Protein AF-A0A5B8MJL1-F1 (afdb_monomer_lite)

Secondary structure (DSSP, 8-state):
-EEESSPPPHHHHHHHHHT--S-SSS-TTTS-TTTT-HHHHHHHHHTT------------HHHHHHHHHHHHHTTGGG-SSSEEEES-PPP-TT-EEEEEEEETTEEEEEEEE--

Sequence (115 aa):
MKLSIFKPKRAQVDEVLAGADRGLNYDAKCGTKDLEDASRVKDLKSRGYRICSRKVQVGHGWDDYRKAKSKLKAWEHVKLGWTAVVPDAPPKRGSDFCICARVLGIWITNPLNTV

Structure (mmCIF, N/CA/C/O backbone):
data_AF-A0A5B8MJL1-F1
#
_entry.id   AF-A0A5B8MJL1-F1
#
loop_
_atom_site.group_PDB
_atom_site.id
_atom_site.type_symbol
_atom_site.label_atom_id
_atom_site.label_alt_id
_atom_site.label_comp_id
_atom_site.label_asym_id
_atom_site.label_entity_id
_atom_site.label_seq_id
_atom_site.pdbx_PDB_ins_code
_atom_site.Cartn_x
_atom_site.Cartn_y
_atom_site.Cartn_z
_atom_site.occupancy
_atom_site.B_iso_or_equiv
_atom_site.auth_seq_id
_atom_site.auth_comp_id
_atom_site.auth_asym_id
_atom_site.auth_atom_id
_atom_site.pdbx_PDB_model_num
ATOM 1 N N . MET A 1 1 ? -1.661 -2.708 16.222 1.00 68.56 1 MET A N 1
ATOM 2 C CA . MET A 1 1 ? -2.402 -3.779 15.514 1.00 68.56 1 MET A CA 1
ATOM 3 C C . MET A 1 1 ? -3.647 -4.117 16.323 1.00 68.56 1 MET A C 1
ATOM 5 O O . MET A 1 1 ? -3.508 -4.346 17.517 1.00 68.56 1 MET A O 1
ATOM 9 N N . LYS A 1 2 ? -4.841 -4.105 15.715 1.00 79.81 2 LYS A N 1
ATOM 10 C CA . LYS A 1 2 ? -6.127 -4.397 16.391 1.00 79.81 2 LYS A CA 1
ATOM 11 C C . LYS A 1 2 ? -6.796 -5.615 15.750 1.00 79.81 2 LYS A C 1
ATOM 13 O O . LYS A 1 2 ? -6.714 -5.771 14.529 1.00 79.81 2 LYS A O 1
ATOM 18 N N . LEU A 1 3 ? -7.422 -6.458 16.572 1.00 84.56 3 LEU A N 1
ATOM 19 C CA . LEU A 1 3 ? -8.134 -7.672 16.160 1.00 84.56 3 LEU A CA 1
ATOM 20 C C . LEU A 1 3 ? -9.652 -7.441 16.190 1.00 84.56 3 LEU A C 1
ATOM 22 O O . LEU A 1 3 ? -10.149 -6.726 17.058 1.00 84.56 3 LEU A O 1
ATOM 26 N N . SER A 1 4 ? -10.387 -8.038 15.253 1.00 84.44 4 SER A N 1
ATOM 27 C CA . SER A 1 4 ? -11.850 -7.953 15.173 1.00 84.44 4 SER A CA 1
ATOM 28 C C . SER A 1 4 ? -12.442 -9.210 14.538 1.00 84.44 4 SER A C 1
ATOM 30 O O . SER A 1 4 ? -11.853 -9.788 13.633 1.00 84.44 4 SER A O 1
ATOM 32 N N . ILE A 1 5 ? -13.634 -9.622 14.966 1.00 88.06 5 ILE A N 1
ATOM 33 C CA . ILE A 1 5 ? -14.373 -10.732 14.336 1.00 88.06 5 ILE A CA 1
ATOM 34 C C . ILE A 1 5 ? -15.010 -10.269 13.014 1.00 88.06 5 ILE A C 1
ATOM 36 O O . ILE A 1 5 ? -15.054 -11.006 12.032 1.00 88.06 5 ILE A O 1
ATOM 40 N N . PHE A 1 6 ? -15.451 -9.011 12.956 1.00 88.88 6 PHE A N 1
ATOM 41 C CA . PHE A 1 6 ? -16.052 -8.410 11.765 1.00 88.88 6 PHE A CA 1
ATOM 42 C C . PHE A 1 6 ? -15.048 -7.565 10.989 1.00 88.88 6 PHE A C 1
ATOM 44 O O . PHE A 1 6 ? -14.062 -7.077 11.550 1.00 88.88 6 PHE A O 1
ATOM 51 N N . LYS A 1 7 ? -15.333 -7.342 9.701 1.00 86.81 7 LYS A N 1
ATOM 52 C CA . LYS A 1 7 ? -14.532 -6.444 8.866 1.00 86.81 7 LYS A CA 1
ATOM 53 C C . LYS A 1 7 ? -14.472 -5.053 9.523 1.00 86.81 7 LYS A C 1
ATOM 55 O O . LYS A 1 7 ? -15.539 -4.494 9.792 1.00 86.81 7 LYS A O 1
ATOM 60 N N . PRO A 1 8 ? -13.271 -4.496 9.772 1.00 89.31 8 PRO A N 1
ATOM 61 C CA . PRO A 1 8 ? -13.129 -3.211 10.441 1.00 89.31 8 PRO A CA 1
ATOM 62 C C . PRO A 1 8 ? -13.860 -2.096 9.691 1.00 89.31 8 PRO A C 1
ATOM 64 O O . PRO A 1 8 ? -13.706 -1.937 8.477 1.00 89.31 8 PRO A O 1
ATOM 67 N N . LYS A 1 9 ? -14.666 -1.327 10.424 1.00 88.25 9 LYS A N 1
ATOM 68 C CA . LYS A 1 9 ? -15.338 -0.125 9.916 1.00 88.25 9 LYS A CA 1
ATOM 69 C C . LYS A 1 9 ? -14.390 1.073 9.959 1.00 88.25 9 LYS A C 1
ATOM 71 O O . LYS A 1 9 ? -13.419 1.076 10.713 1.00 88.25 9 LYS A O 1
ATOM 76 N N . ARG A 1 10 ? -14.726 2.129 9.210 1.00 87.25 10 ARG A N 1
ATOM 77 C CA . ARG A 1 10 ? -13.928 3.364 9.132 1.00 87.25 10 ARG A CA 1
ATOM 78 C C . ARG A 1 10 ? -13.573 3.934 10.510 1.00 87.25 10 ARG A C 1
ATOM 80 O O . ARG A 1 10 ? -12.397 4.105 10.785 1.00 87.25 10 ARG A O 1
ATOM 87 N N . ALA A 1 11 ? -14.552 4.081 11.402 1.00 87.62 11 ALA A N 1
ATOM 88 C CA . ALA A 1 11 ? -14.322 4.599 12.754 1.00 87.62 11 ALA A CA 1
ATOM 89 C C . ALA A 1 11 ? -13.320 3.762 13.579 1.00 87.62 11 ALA A C 1
ATOM 91 O O . ALA A 1 11 ? -12.495 4.315 14.296 1.00 87.62 11 ALA A O 1
ATOM 92 N N . GLN A 1 12 ? -13.350 2.429 13.448 1.00 87.12 12 GLN A N 1
ATOM 93 C CA . GLN A 1 12 ? -12.409 1.546 14.153 1.00 87.12 12 GLN A CA 1
ATOM 94 C C . GLN A 1 12 ? -10.990 1.674 13.594 1.00 87.12 12 GLN A C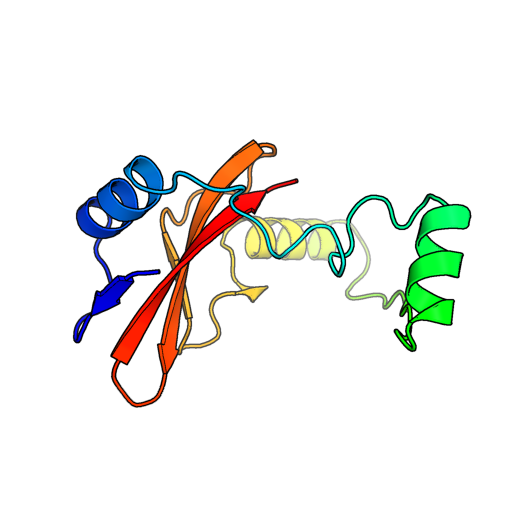 1
ATOM 96 O O . GLN A 1 12 ? -10.017 1.540 14.328 1.00 87.12 12 GLN A O 1
ATOM 101 N N . VAL A 1 13 ? -10.873 1.905 12.286 1.00 88.56 13 VAL A N 1
ATOM 102 C CA . VAL A 1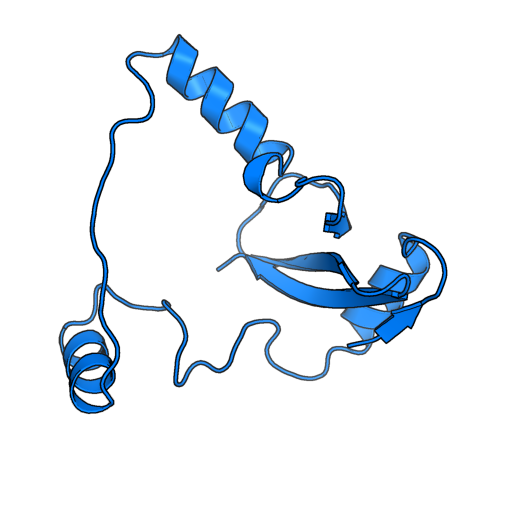 13 ? -9.591 2.177 11.636 1.00 88.56 13 VAL A CA 1
ATOM 103 C C . VAL A 1 13 ? -9.049 3.538 12.053 1.00 88.56 13 VAL A C 1
ATOM 105 O O . VAL A 1 13 ? -7.861 3.634 12.335 1.00 88.56 13 VAL A O 1
ATOM 108 N N . ASP A 1 14 ? -9.899 4.557 12.148 1.00 88.19 14 ASP A N 1
ATOM 109 C CA . ASP A 1 14 ? -9.489 5.905 12.553 1.00 88.19 14 ASP A CA 1
ATOM 110 C C . ASP A 1 14 ? -8.946 5.917 13.987 1.00 88.19 14 ASP A C 1
ATOM 112 O O . ASP A 1 14 ? -7.925 6.541 14.251 1.00 88.19 14 ASP A O 1
ATOM 116 N N . GLU A 1 15 ? -9.549 5.139 14.889 1.00 87.44 15 GLU A N 1
ATOM 117 C CA . GLU A 1 15 ? -9.031 4.911 16.244 1.00 87.44 15 GLU A CA 1
ATOM 118 C C . GLU A 1 15 ? -7.646 4.238 16.228 1.00 87.44 15 GLU A C 1
ATOM 120 O O . GLU A 1 15 ? -6.742 4.639 16.960 1.00 87.44 15 GLU A O 1
ATOM 125 N N . VAL A 1 16 ? -7.451 3.229 15.366 1.00 87.19 16 VAL A N 1
ATOM 126 C CA . VAL A 1 16 ? -6.155 2.543 15.217 1.00 87.19 16 VAL A CA 1
ATOM 127 C C . VAL A 1 16 ? -5.089 3.479 14.656 1.00 87.19 16 VAL A C 1
ATOM 129 O O . VAL A 1 16 ? -3.945 3.394 15.093 1.00 87.19 16 VAL A O 1
ATOM 132 N N . LEU A 1 17 ? -5.450 4.348 13.710 1.00 86.69 17 LEU A N 1
ATOM 133 C CA . LEU A 1 17 ? -4.550 5.349 13.140 1.00 86.69 17 LEU A CA 1
ATOM 134 C C . LEU A 1 17 ? -4.190 6.424 14.172 1.00 86.69 17 LEU A C 1
ATOM 136 O O . LEU A 1 17 ? -3.018 6.744 14.320 1.00 86.69 17 LEU A O 1
ATOM 140 N N . ALA A 1 18 ? -5.168 6.928 14.929 1.00 85.62 18 ALA A N 1
ATOM 141 C CA . ALA A 1 18 ? -4.942 7.935 15.966 1.00 85.62 18 ALA A CA 1
ATOM 142 C C . ALA A 1 18 ? -4.065 7.418 17.118 1.00 85.62 18 ALA A C 1
ATOM 144 O O . ALA A 1 18 ? -3.265 8.168 17.667 1.00 85.62 18 ALA A O 1
ATOM 145 N N . GLY A 1 19 ? -4.199 6.138 17.479 1.00 80.31 19 GLY A N 1
ATOM 146 C CA . GLY A 1 19 ? -3.380 5.491 18.508 1.00 80.31 19 GLY A CA 1
ATOM 147 C C . GLY A 1 19 ? -2.054 4.913 18.003 1.00 80.31 19 GLY A C 1
ATOM 148 O O . GLY A 1 19 ? -1.353 4.241 18.765 1.00 80.31 19 GLY A O 1
ATOM 149 N N . ALA A 1 20 ? -1.711 5.091 16.725 1.00 75.56 20 ALA A N 1
ATOM 150 C CA . ALA A 1 20 ? -0.484 4.550 16.162 1.00 75.56 20 ALA A CA 1
ATOM 151 C C . ALA A 1 20 ? 0.726 5.425 16.532 1.00 75.56 20 ALA A C 1
ATOM 153 O O . ALA A 1 20 ? 1.185 6.263 15.768 1.00 75.56 20 ALA A O 1
ATOM 154 N N . ASP A 1 21 ? 1.267 5.180 17.722 1.00 63.66 21 ASP A N 1
ATOM 155 C CA . ASP A 1 21 ? 2.368 5.943 18.331 1.00 63.66 21 ASP A CA 1
ATOM 156 C C . ASP A 1 21 ? 3.768 5.601 17.757 1.00 63.66 21 ASP A C 1
ATOM 158 O O . ASP A 1 21 ? 4.802 6.042 18.251 1.00 63.66 21 ASP A O 1
ATOM 162 N N . ARG A 1 22 ? 3.847 4.744 16.726 1.00 58.94 22 ARG A N 1
ATOM 163 C CA . ARG A 1 22 ? 5.109 4.265 16.130 1.00 58.94 22 ARG A CA 1
ATOM 164 C C . ARG A 1 22 ? 5.041 4.321 14.613 1.00 58.94 22 ARG A C 1
ATOM 166 O O . ARG A 1 22 ? 3.983 4.076 14.043 1.00 58.94 22 ARG A O 1
ATOM 173 N N . GLY A 1 23 ? 6.193 4.599 13.992 1.00 66.75 23 GLY A N 1
ATOM 174 C CA . GLY A 1 23 ? 6.373 4.678 12.541 1.00 66.75 23 GLY A CA 1
ATOM 175 C C . GLY A 1 23 ? 5.527 3.644 11.805 1.00 66.75 23 GLY A C 1
ATOM 176 O O . GLY A 1 23 ? 5.680 2.446 12.018 1.00 66.75 23 GLY A O 1
ATOM 177 N N . LEU A 1 24 ? 4.609 4.136 10.975 1.00 68.88 24 LEU A N 1
ATOM 178 C CA . LEU A 1 24 ? 3.502 3.359 10.425 1.00 68.88 24 LEU A CA 1
ATOM 179 C C . LEU A 1 24 ? 3.929 2.259 9.453 1.00 68.88 24 LEU A C 1
ATOM 181 O O . LEU A 1 24 ? 3.114 1.453 9.060 1.00 68.88 24 LEU A O 1
ATOM 185 N N . ASN A 1 25 ? 5.198 2.155 9.085 1.00 70.94 25 ASN A N 1
ATOM 186 C CA . ASN A 1 25 ? 5.668 1.127 8.166 1.00 70.94 25 ASN A CA 1
ATOM 187 C C . ASN A 1 25 ? 6.527 0.085 8.886 1.00 70.94 25 ASN A C 1
ATOM 189 O O . ASN A 1 25 ? 7.000 0.301 10.000 1.00 70.94 25 ASN A O 1
ATOM 193 N N . TYR A 1 26 ? 6.733 -1.059 8.230 1.00 67.56 26 TYR A N 1
ATOM 194 C CA . TYR A 1 26 ? 7.648 -2.097 8.708 1.00 67.56 26 TYR A CA 1
ATOM 195 C C . TYR A 1 26 ? 9.015 -1.512 9.088 1.00 67.56 26 TYR A C 1
ATOM 197 O O . TYR A 1 26 ? 9.455 -0.528 8.491 1.00 67.56 26 TYR A O 1
ATOM 205 N N . ASP A 1 27 ? 9.677 -2.148 10.062 1.00 67.25 27 ASP A N 1
ATOM 206 C CA . ASP A 1 27 ? 10.970 -1.715 10.603 1.00 67.25 27 ASP A CA 1
ATOM 207 C C . ASP A 1 27 ? 11.921 -1.264 9.482 1.00 67.25 27 ASP A C 1
ATOM 209 O O . ASP A 1 27 ? 12.228 -2.021 8.550 1.00 67.25 27 ASP A O 1
ATOM 213 N N . ALA A 1 28 ? 12.410 -0.024 9.596 1.00 65.56 28 ALA A N 1
ATOM 214 C CA . ALA A 1 28 ? 13.373 0.559 8.672 1.00 65.56 28 ALA A CA 1
ATOM 215 C C . ALA A 1 28 ? 14.609 -0.336 8.497 1.00 65.56 28 ALA A C 1
ATOM 217 O O . ALA A 1 28 ? 15.222 -0.321 7.433 1.00 65.56 28 ALA A O 1
ATOM 218 N N . LYS A 1 29 ? 14.941 -1.187 9.479 1.00 70.75 29 LYS A N 1
ATOM 219 C CA . LYS A 1 29 ? 16.023 -2.172 9.370 1.00 70.75 29 LYS A CA 1
ATOM 220 C C . LYS A 1 29 ? 15.856 -3.097 8.171 1.00 70.75 29 LYS A C 1
ATOM 222 O O . LYS A 1 29 ? 16.864 -3.409 7.536 1.00 70.75 29 LYS A O 1
ATOM 227 N N . CYS A 1 30 ? 14.642 -3.495 7.799 1.00 69.06 30 CYS A N 1
ATOM 228 C CA . CYS A 1 30 ? 14.409 -4.503 6.753 1.00 69.06 30 CYS A CA 1
ATOM 229 C C . CYS A 1 30 ? 13.457 -4.036 5.639 1.00 69.06 30 CYS A C 1
ATOM 231 O O . CYS A 1 30 ? 13.106 -4.824 4.764 1.00 69.06 30 CYS A O 1
ATOM 233 N N . GLY A 1 31 ? 13.046 -2.767 5.657 1.00 71.19 31 GLY A N 1
ATOM 234 C CA . GLY A 1 31 ? 12.208 -2.176 4.618 1.00 71.19 31 GLY A CA 1
ATOM 235 C C . GLY A 1 31 ? 12.941 -1.925 3.297 1.00 71.19 31 GLY A C 1
ATOM 236 O O . GLY A 1 31 ? 14.169 -1.842 3.239 1.00 71.19 31 GLY A O 1
ATOM 237 N N . THR A 1 32 ? 12.153 -1.736 2.239 1.00 71.88 32 THR A N 1
ATOM 238 C CA . THR A 1 32 ? 12.599 -1.410 0.872 1.00 71.88 32 THR A CA 1
ATOM 239 C C . THR A 1 32 ? 12.717 0.096 0.622 1.00 71.88 32 THR A C 1
ATOM 241 O O . THR A 1 32 ? 12.653 0.539 -0.523 1.00 71.88 32 THR A O 1
ATOM 244 N N . LYS A 1 33 ? 12.816 0.896 1.685 1.00 73.69 33 LYS A N 1
ATOM 245 C CA . LYS A 1 33 ? 13.040 2.336 1.575 1.00 73.69 33 LYS A CA 1
ATOM 246 C C . LYS A 1 33 ? 14.488 2.586 1.138 1.00 73.69 33 LYS A C 1
ATOM 248 O O . LYS A 1 33 ? 15.379 1.856 1.578 1.00 73.69 33 LYS A O 1
ATOM 253 N N . ASP A 1 34 ? 14.692 3.590 0.290 1.00 77.44 34 ASP A N 1
ATOM 254 C CA . ASP A 1 34 ? 16.010 4.076 -0.129 1.00 77.44 34 ASP A CA 1
ATOM 255 C C . ASP A 1 34 ? 16.881 2.986 -0.808 1.00 77.44 34 ASP A C 1
ATOM 257 O O . ASP A 1 34 ? 18.090 2.902 -0.600 1.00 77.44 34 ASP A O 1
ATOM 261 N N . LEU A 1 35 ? 16.274 2.093 -1.611 1.00 80.06 35 LEU A N 1
ATOM 262 C CA . LEU A 1 35 ? 17.001 1.026 -2.335 1.00 80.06 35 LEU A CA 1
ATOM 263 C C . LEU A 1 35 ? 17.870 1.546 -3.492 1.00 80.06 35 LEU A C 1
ATOM 265 O O . LEU A 1 35 ? 18.637 0.783 -4.082 1.00 80.06 35 LEU A O 1
ATOM 269 N N . GLU A 1 36 ? 17.753 2.824 -3.824 1.00 83.81 36 GLU A N 1
ATOM 270 C CA . GLU A 1 36 ? 18.677 3.564 -4.673 1.00 83.81 36 GLU A CA 1
ATOM 271 C C . GLU A 1 36 ? 20.043 3.807 -4.005 1.00 83.81 36 GLU A C 1
ATOM 273 O O . GLU A 1 36 ? 21.033 3.992 -4.713 1.00 83.81 36 GLU A O 1
ATOM 278 N N . ASP A 1 37 ? 20.134 3.747 -2.670 1.00 88.31 37 ASP A N 1
ATOM 279 C CA . ASP A 1 37 ? 21.396 3.856 -1.938 1.00 88.31 37 ASP A CA 1
ATOM 280 C C . ASP A 1 37 ? 22.172 2.525 -1.983 1.00 88.31 37 ASP A C 1
ATOM 282 O O . ASP A 1 37 ? 21.783 1.495 -1.420 1.00 88.31 37 ASP A O 1
ATOM 286 N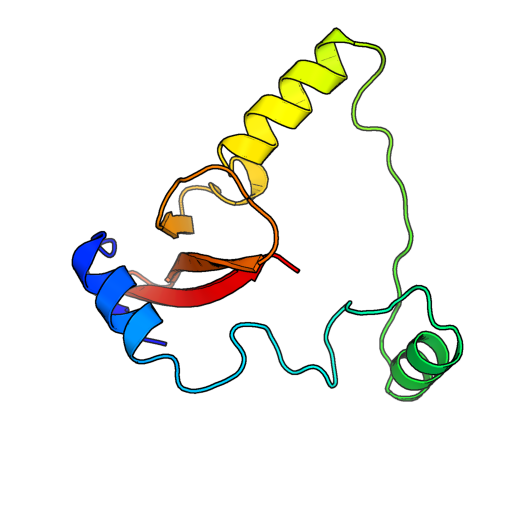 N . ALA A 1 38 ? 23.332 2.547 -2.642 1.00 89.81 38 ALA A N 1
ATOM 287 C CA . ALA A 1 38 ? 24.203 1.384 -2.777 1.00 89.81 38 ALA A CA 1
ATOM 288 C C . ALA A 1 38 ? 24.719 0.848 -1.427 1.00 89.81 38 ALA A C 1
ATOM 290 O O . ALA A 1 38 ? 24.904 -0.365 -1.278 1.00 89.81 38 ALA A O 1
ATOM 291 N N . SER A 1 39 ? 24.937 1.722 -0.440 1.00 90.88 39 SER A N 1
ATOM 292 C CA . SER A 1 39 ? 25.378 1.335 0.903 1.00 90.88 39 SER A CA 1
ATOM 293 C C . SER A 1 39 ? 24.283 0.553 1.630 1.00 90.88 39 SER A C 1
ATOM 295 O O . SER A 1 39 ? 24.545 -0.517 2.189 1.00 90.88 39 SER A O 1
ATOM 297 N N . ARG A 1 40 ? 23.031 1.006 1.497 1.00 87.56 40 ARG A N 1
ATOM 298 C CA . ARG A 1 40 ? 21.840 0.346 2.033 1.00 87.56 40 ARG A CA 1
ATOM 299 C C . ARG A 1 40 ? 21.625 -1.031 1.413 1.00 87.56 40 ARG A C 1
ATOM 301 O O . ARG A 1 40 ? 21.386 -2.009 2.123 1.00 87.56 40 ARG A O 1
ATOM 308 N N . VAL A 1 41 ? 21.759 -1.129 0.091 1.00 89.44 41 VAL A N 1
ATOM 309 C CA . VAL A 1 41 ? 21.684 -2.404 -0.638 1.00 89.44 41 VAL A CA 1
ATOM 310 C C . VAL A 1 41 ? 22.779 -3.372 -0.181 1.00 89.44 41 VAL A C 1
ATOM 312 O O . VAL A 1 41 ? 22.513 -4.567 -0.029 1.00 89.44 41 VAL A O 1
ATOM 315 N N . LYS A 1 42 ? 24.004 -2.883 0.053 1.00 91.56 42 LYS A N 1
ATOM 316 C CA . LYS A 1 42 ? 25.123 -3.703 0.543 1.00 91.56 42 LYS A CA 1
ATOM 317 C C . LYS A 1 42 ? 24.868 -4.230 1.958 1.00 91.56 42 LYS A C 1
ATOM 319 O O . LYS A 1 42 ? 25.092 -5.415 2.191 1.00 91.56 42 LYS A O 1
ATOM 324 N N . ASP A 1 43 ? 24.361 -3.391 2.858 1.00 90.31 43 ASP A N 1
ATOM 325 C CA . ASP A 1 43 ? 23.970 -3.778 4.222 1.00 90.31 43 ASP A CA 1
ATOM 326 C C . ASP A 1 43 ? 22.844 -4.829 4.241 1.00 90.31 43 ASP A C 1
ATOM 328 O O . ASP A 1 43 ? 22.899 -5.817 4.971 1.00 90.31 43 ASP A O 1
ATOM 332 N N . LEU A 1 44 ? 21.817 -4.674 3.403 1.00 88.94 44 LEU A N 1
ATOM 333 C CA . LEU A 1 44 ? 20.761 -5.684 3.294 1.00 88.94 44 LEU A CA 1
ATOM 334 C C . LEU A 1 44 ? 21.326 -7.028 2.806 1.00 88.94 44 LEU A C 1
ATOM 336 O O . LEU A 1 44 ? 21.003 -8.079 3.360 1.00 88.94 44 LEU A O 1
ATOM 340 N N . LYS A 1 45 ? 22.217 -7.005 1.809 1.00 90.69 45 LYS A N 1
ATOM 341 C CA . LYS A 1 45 ? 22.869 -8.221 1.303 1.00 90.69 45 LYS A CA 1
ATOM 342 C C . LYS A 1 45 ? 23.765 -8.891 2.346 1.00 90.69 45 LYS A C 1
ATOM 344 O O . LYS A 1 45 ? 23.733 -10.114 2.440 1.00 90.69 45 LYS A O 1
ATOM 349 N N . SER A 1 46 ? 24.533 -8.132 3.136 1.00 93.56 46 SER A N 1
ATOM 350 C CA . SER A 1 46 ? 25.396 -8.708 4.183 1.00 93.56 46 SER A CA 1
ATOM 351 C C . SER A 1 46 ? 24.592 -9.407 5.283 1.00 93.56 46 SER A C 1
ATOM 353 O O . SER A 1 46 ? 25.074 -10.364 5.880 1.00 93.56 46 SER A O 1
ATOM 355 N N . ARG A 1 47 ? 23.337 -8.993 5.493 1.00 90.75 47 ARG A N 1
ATOM 356 C CA . ARG A 1 47 ? 22.375 -9.643 6.395 1.00 90.75 47 ARG A CA 1
ATOM 357 C C . ARG A 1 47 ? 21.588 -10.795 5.749 1.00 90.75 47 ARG A C 1
ATOM 359 O O . ARG A 1 47 ? 20.665 -11.314 6.368 1.00 90.75 47 ARG A O 1
ATOM 366 N N . GLY A 1 48 ? 21.931 -11.195 4.521 1.00 90.88 48 GLY A N 1
ATOM 367 C CA . GLY A 1 48 ? 21.330 -12.336 3.820 1.00 90.88 48 GLY A CA 1
ATOM 368 C C . GLY A 1 48 ? 20.070 -12.022 3.004 1.00 90.88 48 GLY A C 1
ATOM 369 O O . GLY A 1 48 ? 19.457 -12.941 2.459 1.00 90.88 48 GLY A O 1
ATOM 370 N N . TYR A 1 49 ? 19.667 -10.752 2.871 1.00 88.31 49 TYR A N 1
ATOM 371 C CA . TYR A 1 49 ? 18.503 -10.391 2.056 1.00 88.31 49 TYR A CA 1
ATOM 372 C C . TYR A 1 49 ? 18.814 -10.444 0.555 1.00 88.31 49 TYR A C 1
ATOM 374 O O . TYR A 1 49 ? 19.846 -9.959 0.082 1.00 88.31 49 TYR A O 1
ATOM 382 N N . ARG A 1 50 ? 17.858 -10.957 -0.230 1.00 88.00 50 ARG A N 1
ATOM 383 C CA . ARG A 1 50 ? 17.896 -10.900 -1.697 1.00 88.00 50 ARG A CA 1
ATOM 384 C C . ARG A 1 50 ? 17.157 -9.661 -2.198 1.00 88.00 50 ARG A C 1
ATOM 386 O O . ARG A 1 50 ? 15.949 -9.543 -2.022 1.00 88.00 50 ARG A O 1
ATOM 393 N N . ILE A 1 51 ? 17.868 -8.775 -2.892 1.00 85.31 51 ILE A N 1
ATOM 394 C CA . ILE A 1 51 ? 17.271 -7.600 -3.541 1.00 85.31 51 ILE A CA 1
ATOM 395 C C . ILE A 1 51 ? 16.802 -7.985 -4.947 1.00 85.31 51 ILE A C 1
ATOM 397 O O . ILE A 1 51 ? 17.616 -8.336 -5.802 1.00 85.31 51 ILE A O 1
ATOM 401 N N . CYS A 1 52 ? 15.490 -7.945 -5.183 1.00 83.00 52 CYS A N 1
ATOM 402 C CA . CYS A 1 52 ? 14.890 -8.215 -6.488 1.00 83.00 52 CYS A CA 1
ATOM 403 C C . CYS A 1 52 ? 14.541 -6.898 -7.191 1.00 83.00 52 CYS A C 1
ATOM 405 O O . CYS A 1 52 ? 13.652 -6.178 -6.751 1.00 83.00 52 CYS A O 1
ATOM 407 N N . SER A 1 53 ? 15.214 -6.603 -8.304 1.00 80.12 53 SER A N 1
ATOM 408 C CA . SER A 1 53 ? 14.949 -5.437 -9.162 1.00 80.12 53 SER A CA 1
ATOM 409 C C . SER A 1 53 ? 14.287 -5.823 -10.491 1.00 80.12 53 SER A C 1
ATOM 411 O O . SER A 1 53 ? 14.369 -5.088 -11.478 1.00 80.12 53 SER A O 1
ATOM 413 N N . ARG A 1 54 ? 13.640 -6.998 -10.545 1.00 87.00 54 ARG A N 1
ATOM 414 C CA . ARG A 1 54 ? 13.005 -7.503 -11.766 1.00 87.00 54 ARG A CA 1
ATOM 415 C C . ARG A 1 54 ? 11.868 -6.572 -12.183 1.00 87.00 54 ARG A C 1
ATOM 417 O O . ARG A 1 54 ? 10.879 -6.433 -11.470 1.00 87.00 54 ARG A O 1
ATOM 424 N N . LYS A 1 55 ? 11.993 -5.986 -13.371 1.00 88.06 55 LYS A N 1
ATOM 425 C CA . LYS A 1 55 ? 10.928 -5.222 -14.026 1.00 88.06 55 LYS A CA 1
ATOM 426 C C . LYS A 1 55 ? 10.217 -6.136 -15.017 1.00 88.06 55 LYS A C 1
ATOM 428 O O . LYS A 1 55 ? 10.869 -6.870 -15.756 1.00 88.06 55 LYS A O 1
ATOM 433 N N . VAL A 1 56 ? 8.891 -6.110 -15.007 1.00 90.75 56 VAL A N 1
ATOM 434 C CA . VAL A 1 56 ? 8.049 -6.883 -15.927 1.00 90.75 56 VAL A CA 1
ATOM 435 C C . VAL A 1 56 ? 7.091 -5.913 -16.600 1.00 90.75 56 VAL A C 1
ATOM 437 O O . VAL A 1 56 ? 6.481 -5.082 -15.929 1.00 90.75 56 VAL A O 1
ATOM 440 N N . GLN A 1 57 ? 6.977 -5.999 -17.923 1.00 92.50 57 GLN A N 1
ATOM 441 C CA . GLN A 1 57 ? 6.005 -5.214 -18.672 1.00 92.50 57 GLN A CA 1
ATOM 442 C C . GLN A 1 57 ? 4.609 -5.809 -18.459 1.00 92.50 57 GLN A C 1
ATOM 444 O O . GLN A 1 57 ? 4.379 -6.978 -18.751 1.00 92.50 57 GLN A O 1
ATOM 449 N N . VAL A 1 58 ? 3.689 -4.999 -17.937 1.00 89.12 58 VAL A N 1
ATOM 450 C CA . VAL A 1 58 ? 2.305 -5.407 -17.623 1.00 89.12 58 VAL A CA 1
ATOM 451 C C . VAL A 1 58 ? 1.285 -4.975 -18.683 1.00 89.12 58 VAL A C 1
ATOM 453 O O . VAL A 1 58 ? 0.115 -5.323 -18.579 1.00 89.12 58 VAL A O 1
ATOM 456 N N . GLY A 1 59 ? 1.718 -4.205 -19.683 1.00 94.75 59 GLY A N 1
ATOM 457 C CA . GLY A 1 59 ? 0.884 -3.673 -20.762 1.00 94.75 59 GLY A CA 1
ATOM 458 C C . GLY A 1 59 ? 1.665 -2.707 -21.655 1.00 94.75 59 GLY A C 1
ATOM 459 O O . GLY A 1 59 ? 2.847 -2.448 -21.403 1.00 94.75 59 GLY A O 1
ATOM 460 N N . HIS A 1 60 ? 1.023 -2.184 -22.699 1.00 97.12 60 HIS A N 1
ATOM 461 C CA . HIS A 1 60 ? 1.613 -1.227 -23.636 1.00 97.12 60 HIS A CA 1
ATOM 462 C C . HIS A 1 60 ? 0.610 -0.145 -24.067 1.00 97.12 60 HIS A C 1
ATOM 464 O O . HIS A 1 60 ? -0.572 -0.404 -24.273 1.00 97.12 60 HIS A O 1
ATOM 470 N N . GLY A 1 61 ? 1.100 1.084 -24.247 1.00 97.88 61 GLY A N 1
ATOM 471 C CA . GLY A 1 61 ? 0.297 2.205 -24.732 1.00 97.88 61 GLY A CA 1
ATOM 472 C C . GLY A 1 61 ? -0.572 2.888 -23.670 1.00 97.88 61 GLY A C 1
ATOM 473 O O . GLY A 1 61 ? -0.572 2.554 -22.481 1.00 97.88 61 GLY A O 1
ATOM 474 N N . TRP A 1 62 ? -1.300 3.913 -24.116 1.00 97.69 62 TRP A N 1
ATOM 475 C CA . TRP A 1 62 ? -2.063 4.805 -23.240 1.00 97.69 62 TRP A CA 1
ATOM 476 C C . TRP A 1 62 ? -3.247 4.133 -22.546 1.00 97.69 62 TRP A C 1
ATOM 478 O O . TRP A 1 62 ? -3.562 4.480 -21.405 1.00 97.69 62 TRP A O 1
ATOM 488 N N . ASP A 1 63 ? -3.896 3.175 -23.199 1.00 97.75 63 ASP A N 1
ATOM 489 C CA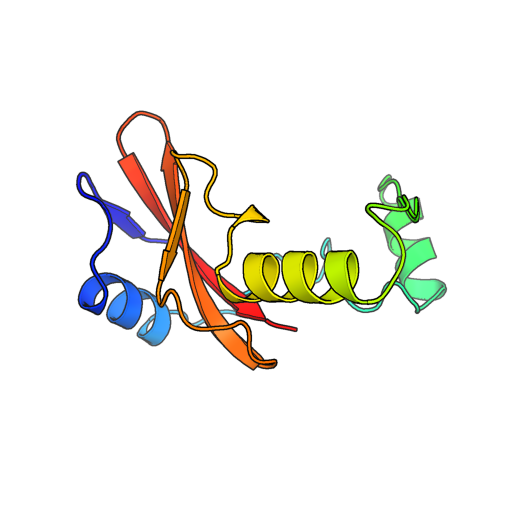 . ASP A 1 63 ? -5.085 2.527 -22.646 1.00 97.75 63 ASP A CA 1
ATOM 490 C C . ASP A 1 63 ? -4.736 1.598 -21.487 1.00 97.75 63 ASP A C 1
ATOM 492 O O . ASP A 1 63 ? -5.359 1.678 -20.423 1.00 97.75 63 ASP A O 1
ATOM 496 N N . ASP A 1 64 ? -3.685 0.794 -21.637 1.00 97.44 64 ASP A N 1
ATOM 497 C CA . ASP A 1 64 ? -3.173 -0.043 -20.554 1.00 97.44 64 ASP A CA 1
ATOM 498 C C . ASP A 1 64 ? -2.665 0.807 -19.388 1.00 97.44 64 ASP A C 1
ATOM 500 O O . ASP A 1 64 ? -2.967 0.507 -18.230 1.00 97.44 64 ASP A O 1
ATOM 504 N N . TYR A 1 65 ? -1.984 1.924 -19.671 1.00 95.75 65 TYR A N 1
ATOM 505 C CA . TYR A 1 65 ? -1.563 2.870 -18.637 1.00 95.75 65 TYR A CA 1
ATOM 506 C C . TYR A 1 65 ? -2.753 3.409 -17.827 1.00 95.75 65 TYR A C 1
ATOM 508 O O . TYR A 1 65 ? -2.723 3.402 -16.593 1.00 95.75 65 TYR A O 1
ATOM 516 N N . ARG A 1 66 ? -3.827 3.856 -18.493 1.00 96.44 66 ARG A N 1
ATOM 517 C CA . ARG A 1 66 ? -5.025 4.381 -17.814 1.00 96.44 66 ARG A CA 1
ATOM 518 C C . ARG A 1 66 ? -5.716 3.307 -16.977 1.00 96.44 66 ARG A C 1
ATOM 520 O O . ARG A 1 66 ? -6.074 3.583 -15.830 1.00 96.44 66 ARG A O 1
ATOM 527 N N . LYS A 1 67 ? -5.854 2.087 -17.510 1.00 95.81 67 LYS A N 1
ATOM 528 C CA . LYS A 1 67 ? -6.422 0.939 -16.783 1.00 95.81 67 LYS A CA 1
ATOM 529 C C . LYS A 1 67 ? -5.589 0.604 -15.546 1.00 95.81 67 LYS A C 1
ATOM 531 O O . LYS A 1 67 ? -6.139 0.522 -14.450 1.00 95.81 67 LYS A O 1
ATOM 536 N N . ALA A 1 68 ? -4.270 0.482 -15.692 1.00 94.38 68 ALA A N 1
ATOM 537 C CA . ALA A 1 68 ? -3.364 0.204 -14.581 1.00 94.38 68 ALA A CA 1
ATOM 538 C C . ALA A 1 68 ? -3.445 1.295 -13.501 1.00 94.38 68 ALA A C 1
ATOM 540 O O . ALA A 1 68 ? -3.613 0.993 -12.320 1.00 94.38 68 ALA A O 1
ATOM 541 N N . LYS A 1 69 ? -3.420 2.572 -13.901 1.00 93.00 69 LYS A N 1
ATOM 542 C CA . LYS A 1 69 ? -3.550 3.714 -12.986 1.00 93.00 69 LYS A CA 1
ATOM 543 C C . LYS A 1 69 ? -4.883 3.712 -12.237 1.00 93.00 69 LYS A C 1
ATOM 545 O O . LYS A 1 69 ? -4.898 3.986 -11.040 1.00 93.00 69 LYS A O 1
ATOM 550 N N . SER A 1 70 ? -5.988 3.407 -12.917 1.00 94.06 70 SER A N 1
ATOM 551 C CA . SER A 1 70 ? -7.312 3.290 -12.294 1.00 94.06 70 SER A CA 1
ATOM 552 C C . SER A 1 70 ? -7.337 2.177 -11.240 1.00 94.06 70 SER A C 1
ATOM 554 O O . SER A 1 70 ? -7.714 2.433 -10.098 1.00 94.06 70 SER A O 1
ATOM 556 N N . LYS A 1 71 ? -6.819 0.986 -11.571 1.00 93.25 71 LYS A N 1
ATOM 557 C CA . LYS A 1 71 ? -6.727 -0.147 -10.635 1.00 93.25 71 LYS A CA 1
ATOM 558 C C . LYS A 1 71 ? -5.834 0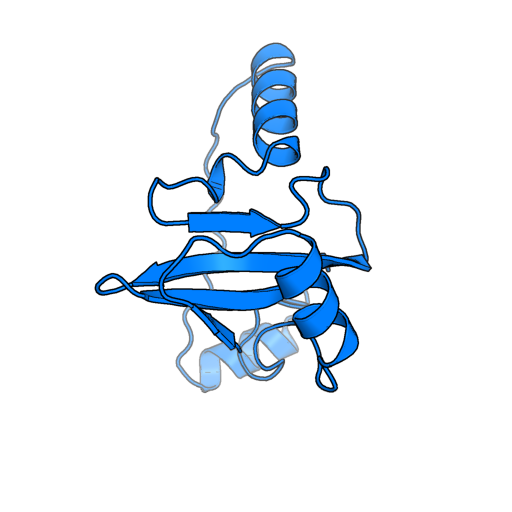.141 -9.426 1.00 93.25 71 LYS A C 1
ATOM 560 O O . LYS A 1 71 ? -6.175 -0.229 -8.306 1.00 93.25 71 LYS A O 1
ATOM 565 N N . LEU A 1 72 ? -4.707 0.827 -9.626 1.00 91.38 72 LEU A N 1
ATOM 566 C CA . LEU A 1 72 ? -3.834 1.253 -8.528 1.00 91.38 72 LEU A CA 1
ATOM 567 C C . LEU A 1 72 ? -4.534 2.254 -7.603 1.00 91.38 72 LEU A C 1
ATOM 569 O O . LEU A 1 72 ? -4.465 2.101 -6.387 1.00 91.38 72 LEU A O 1
ATOM 573 N N . LYS A 1 73 ? -5.255 3.235 -8.165 1.00 90.69 73 LYS A N 1
ATOM 574 C CA . LYS A 1 73 ? -6.040 4.206 -7.385 1.00 90.69 73 LYS A CA 1
ATOM 575 C C . LYS A 1 73 ? -7.165 3.564 -6.575 1.00 90.69 73 LYS A C 1
ATOM 577 O O . LYS A 1 73 ? -7.518 4.097 -5.533 1.00 90.69 73 LYS A O 1
ATOM 582 N N . ALA A 1 74 ? -7.707 2.450 -7.051 1.00 91.62 74 ALA A N 1
ATOM 583 C CA . ALA A 1 74 ? -8.749 1.684 -6.377 1.00 91.62 74 ALA A CA 1
ATOM 584 C C . ALA A 1 74 ? -8.199 0.558 -5.477 1.00 91.62 74 ALA A C 1
ATOM 586 O O . ALA A 1 74 ? -8.969 -0.299 -5.047 1.00 91.62 74 ALA A O 1
ATOM 587 N N . TRP A 1 75 ? -6.884 0.518 -5.218 1.00 92.19 75 TRP A N 1
ATOM 588 C CA . TRP A 1 75 ? -6.230 -0.508 -4.394 1.00 92.19 75 TRP A CA 1
ATOM 589 C C . TRP A 1 75 ? -6.466 -1.958 -4.847 1.00 92.19 75 TRP A C 1
ATOM 591 O O . TRP A 1 75 ? -6.347 -2.884 -4.049 1.00 92.19 75 TRP A O 1
ATOM 601 N N . GLU A 1 76 ? -6.752 -2.198 -6.130 1.00 92.19 76 GLU A N 1
ATOM 602 C CA . GLU A 1 76 ? -7.130 -3.534 -6.631 1.00 92.19 76 GLU A CA 1
ATOM 603 C C . GLU A 1 76 ? -6.054 -4.598 -6.367 1.00 92.19 76 GLU A C 1
ATOM 605 O O . GLU A 1 76 ? -6.356 -5.739 -6.036 1.00 92.19 76 GLU A O 1
ATOM 610 N N . HIS A 1 77 ? -4.780 -4.208 -6.425 1.00 89.50 77 HIS A N 1
ATOM 611 C CA . HIS A 1 77 ? -3.639 -5.071 -6.107 1.00 89.50 77 HIS A CA 1
ATOM 612 C C . HIS A 1 77 ? -3.596 -5.536 -4.639 1.00 89.50 77 HIS A C 1
ATOM 614 O O . HIS A 1 77 ? -2.918 -6.512 -4.329 1.00 89.50 77 HIS A O 1
ATOM 620 N N . VAL A 1 78 ? -4.319 -4.857 -3.741 1.00 90.19 78 VAL A N 1
ATOM 621 C CA . VAL A 1 78 ? -4.476 -5.239 -2.334 1.00 90.19 78 VAL A CA 1
ATOM 622 C C . VAL A 1 78 ? -5.784 -5.990 -2.107 1.00 90.19 78 VAL A C 1
ATOM 624 O O . VAL A 1 78 ? -5.878 -6.681 -1.108 1.00 90.19 78 VAL A O 1
ATOM 627 N N . LYS A 1 79 ? -6.795 -5.918 -2.982 1.00 89.50 79 LYS A N 1
ATOM 628 C CA . LYS A 1 79 ? -8.140 -6.497 -2.765 1.00 89.50 79 LYS A CA 1
ATOM 629 C C . LYS A 1 79 ? -8.223 -7.979 -3.170 1.00 89.50 79 LYS A C 1
ATOM 631 O O . LYS A 1 79 ? -8.965 -8.359 -4.066 1.00 89.50 79 LYS A O 1
ATOM 636 N N . LEU A 1 80 ? -7.504 -8.848 -2.462 1.00 90.12 80 LEU A N 1
ATOM 637 C CA . LEU A 1 80 ? -7.385 -10.287 -2.759 1.00 90.12 80 LEU A CA 1
ATOM 638 C C . LEU A 1 80 ? -8.539 -11.150 -2.198 1.00 90.12 80 LEU A C 1
ATOM 640 O O . LEU A 1 80 ? -8.392 -12.356 -2.018 1.00 90.12 80 LEU A O 1
ATOM 644 N N . GLY A 1 81 ? -9.676 -10.547 -1.842 1.00 88.38 81 GLY A N 1
ATOM 645 C CA . GLY A 1 81 ? -10.835 -11.228 -1.238 1.00 88.38 81 GLY A CA 1
ATOM 646 C C . GLY A 1 81 ? -10.712 -11.524 0.266 1.00 88.38 81 GLY A C 1
ATOM 647 O O . GLY A 1 81 ? -11.719 -11.584 0.971 1.00 88.38 81 GLY A O 1
ATOM 648 N N . TRP A 1 82 ? -9.493 -11.637 0.796 1.00 91.56 82 TRP A N 1
ATOM 649 C CA . TRP A 1 82 ? -9.214 -11.732 2.238 1.00 91.56 82 TRP A CA 1
ATOM 650 C C . TRP A 1 82 ? -8.605 -10.447 2.815 1.00 91.56 82 TRP A C 1
ATOM 652 O O . TRP A 1 82 ? -8.329 -10.377 4.006 1.00 91.56 82 TRP A O 1
ATOM 662 N N . THR A 1 83 ? -8.444 -9.410 2.001 1.00 94.00 83 THR A N 1
ATOM 663 C CA . THR A 1 83 ? -7.825 -8.131 2.366 1.00 94.00 83 THR A CA 1
ATOM 664 C C . THR A 1 83 ? -8.680 -6.947 1.931 1.00 94.00 83 THR A C 1
ATOM 666 O O . THR A 1 83 ? -9.468 -7.027 0.987 1.00 94.00 83 THR A O 1
ATOM 669 N N . ALA A 1 84 ? -8.524 -5.826 2.629 1.00 91.31 84 ALA A N 1
ATOM 670 C CA . ALA A 1 84 ? -9.154 -4.554 2.313 1.00 91.31 84 ALA A CA 1
ATOM 671 C C . ALA A 1 84 ? -8.258 -3.386 2.739 1.00 91.31 84 ALA A C 1
ATOM 673 O O . ALA A 1 84 ? -7.426 -3.534 3.631 1.00 91.31 84 ALA A O 1
ATOM 674 N N . VAL A 1 85 ? -8.470 -2.222 2.129 1.00 91.31 85 VAL A N 1
ATOM 675 C CA . VAL A 1 85 ? -7.819 -0.963 2.505 1.00 91.31 85 VAL A CA 1
ATOM 676 C C . VAL A 1 85 ? -8.857 -0.024 3.108 1.00 91.31 85 VAL A C 1
ATOM 678 O O . VAL A 1 85 ? -9.974 0.072 2.598 1.00 91.31 85 VAL A O 1
ATOM 681 N N . VAL A 1 86 ? -8.509 0.636 4.213 1.00 87.25 86 VAL A N 1
ATOM 682 C CA . VAL A 1 86 ? -9.360 1.632 4.876 1.00 87.25 86 VAL A CA 1
ATOM 683 C C . VAL A 1 86 ? -8.496 2.839 5.283 1.00 87.25 86 VAL A C 1
ATOM 685 O O . VAL A 1 86 ? -7.550 2.648 6.038 1.00 87.25 86 VAL A O 1
ATOM 688 N N . PRO A 1 87 ? -8.778 4.069 4.817 1.00 80.25 87 PRO A N 1
ATOM 689 C CA . PRO A 1 87 ? -9.840 4.405 3.874 1.00 80.25 87 PRO A CA 1
ATOM 690 C C . PRO A 1 87 ? -9.509 3.875 2.477 1.00 80.25 87 PRO A C 1
ATOM 692 O O . PRO A 1 87 ? -8.358 3.924 2.058 1.00 80.25 87 PRO A O 1
ATOM 695 N N . ASP A 1 88 ? -10.523 3.448 1.725 1.00 76.12 88 ASP A N 1
ATOM 696 C CA . ASP A 1 88 ? -10.387 3.092 0.301 1.00 76.12 88 ASP A CA 1
ATOM 697 C C . ASP A 1 88 ? -10.318 4.368 -0.566 1.00 76.12 88 ASP A C 1
ATOM 699 O O . ASP A 1 88 ? -11.094 4.574 -1.496 1.00 76.12 88 ASP A O 1
ATOM 703 N N . ALA A 1 89 ? -9.447 5.298 -0.168 1.00 76.50 89 ALA A N 1
ATOM 704 C CA . ALA A 1 89 ? -9.176 6.546 -0.864 1.00 76.50 89 ALA A CA 1
ATOM 705 C C . ALA A 1 89 ? -7.952 6.369 -1.773 1.00 76.50 89 ALA A C 1
ATOM 707 O O . ALA A 1 89 ? -7.055 5.600 -1.422 1.00 76.50 89 ALA A O 1
ATOM 708 N N . PRO A 1 90 ? -7.860 7.084 -2.910 1.00 81.50 90 PRO A N 1
ATOM 709 C CA . PRO A 1 90 ? -6.703 6.982 -3.789 1.00 81.50 90 PRO A CA 1
ATOM 710 C C . PRO A 1 90 ? -5.378 7.179 -3.035 1.00 81.50 90 PRO A C 1
ATOM 712 O O . PRO A 1 90 ? -5.292 8.101 -2.219 1.00 81.50 90 PRO A O 1
ATOM 715 N N . PRO A 1 91 ? -4.333 6.378 -3.326 1.00 82.81 91 PRO A N 1
ATOM 716 C CA . PRO A 1 91 ? -3.039 6.530 -2.679 1.00 82.81 91 PRO A CA 1
ATOM 717 C C . PRO A 1 91 ? -2.498 7.936 -2.947 1.00 82.81 91 PRO A C 1
ATOM 719 O O . PRO A 1 91 ? -2.323 8.339 -4.102 1.00 82.81 91 PRO A O 1
ATOM 722 N N . LYS A 1 92 ? -2.231 8.685 -1.880 1.00 85.38 92 LYS A N 1
ATOM 723 C CA . LYS A 1 92 ? -1.592 10.000 -1.931 1.00 85.38 92 LYS A CA 1
ATOM 724 C C . LYS A 1 92 ? -0.384 9.955 -1.018 1.00 85.38 92 LYS A C 1
ATOM 726 O O . LYS A 1 92 ? -0.546 9.639 0.150 1.00 85.38 92 LYS A O 1
ATOM 731 N N . ARG A 1 93 ? 0.790 10.326 -1.532 1.00 84.56 93 ARG A N 1
ATOM 732 C CA . ARG A 1 93 ? 2.043 10.334 -0.766 1.00 84.56 93 ARG A CA 1
ATOM 733 C C . ARG A 1 93 ? 1.870 10.985 0.611 1.00 84.56 93 ARG A C 1
ATOM 735 O O . ARG A 1 93 ? 1.252 12.043 0.716 1.00 84.56 93 ARG A O 1
ATOM 742 N N . GLY A 1 94 ? 2.426 10.343 1.631 1.00 83.62 94 GLY A N 1
ATOM 743 C CA . GLY A 1 94 ? 2.330 10.729 3.033 1.00 83.62 94 GLY A CA 1
ATOM 744 C C . GLY A 1 94 ? 0.966 10.484 3.682 1.00 83.62 94 GLY A C 1
ATOM 745 O O . GLY A 1 94 ? 0.776 10.954 4.795 1.00 83.62 94 GLY A O 1
ATOM 746 N N . SER A 1 95 ? 0.025 9.791 3.031 1.00 85.69 95 SER A N 1
ATOM 747 C CA . SER A 1 95 ? -1.281 9.502 3.635 1.00 85.69 95 SER A CA 1
ATOM 748 C C . SER A 1 95 ? -1.255 8.218 4.449 1.00 85.69 95 SER A C 1
ATOM 750 O O . SER A 1 95 ? -0.715 7.197 4.010 1.00 85.69 95 SER A O 1
ATOM 752 N N . ASP A 1 96 ? -1.919 8.277 5.598 1.00 88.62 96 ASP A N 1
ATOM 753 C CA . ASP A 1 96 ? -2.092 7.143 6.493 1.00 88.62 96 ASP A CA 1
ATOM 754 C C . ASP A 1 96 ? -3.319 6.321 6.107 1.00 88.62 96 ASP A C 1
ATOM 756 O O . ASP A 1 96 ? -4.388 6.843 5.769 1.00 88.62 96 ASP A O 1
ATOM 760 N N . PHE A 1 97 ? -3.164 5.007 6.160 1.00 89.19 97 PHE A N 1
ATOM 761 C CA . PHE A 1 97 ? -4.213 4.048 5.852 1.00 89.19 97 PHE A CA 1
ATOM 762 C C . PHE A 1 97 ? -3.988 2.760 6.634 1.00 89.19 97 PHE A C 1
ATOM 764 O O . PHE A 1 97 ? -2.931 2.536 7.209 1.00 89.19 97 PHE A O 1
ATOM 771 N N . CYS A 1 98 ? -4.976 1.881 6.636 1.00 90.94 98 CYS A N 1
ATOM 772 C CA . CYS A 1 98 ? -4.859 0.545 7.187 1.00 90.94 98 CYS A CA 1
ATOM 773 C C . CYS A 1 98 ? -5.054 -0.493 6.092 1.00 90.94 98 CYS A C 1
ATOM 775 O O . CYS A 1 98 ? -6.026 -0.434 5.335 1.00 90.94 98 CYS A O 1
ATOM 777 N N . ILE A 1 99 ? -4.177 -1.497 6.069 1.00 91.44 99 ILE A N 1
ATOM 778 C CA . ILE A 1 99 ? -4.493 -2.778 5.438 1.00 91.44 99 ILE A CA 1
ATOM 779 C C . ILE A 1 99 ? -5.184 -3.640 6.489 1.00 91.44 99 ILE A C 1
ATOM 781 O O . ILE A 1 99 ? -4.631 -3.938 7.550 1.00 91.44 99 ILE A O 1
ATOM 785 N N . CYS A 1 100 ? -6.410 -4.040 6.184 1.00 93.00 100 CYS A N 1
ATOM 786 C CA . CYS A 1 100 ? -7.183 -4.988 6.964 1.00 93.00 100 CYS A CA 1
ATOM 787 C C . CYS A 1 100 ? -7.090 -6.360 6.298 1.00 93.00 100 CYS A C 1
ATOM 789 O O . CYS A 1 100 ? -7.444 -6.492 5.129 1.00 93.00 100 CYS A O 1
ATOM 791 N N . ALA A 1 101 ? -6.659 -7.384 7.026 1.00 93.12 101 ALA A N 1
ATOM 792 C CA . ALA A 1 101 ? -6.546 -8.748 6.517 1.00 93.12 101 ALA A CA 1
ATOM 793 C C . ALA A 1 101 ? -7.379 -9.709 7.364 1.00 93.12 101 ALA A C 1
ATOM 795 O O . ALA A 1 101 ? -7.362 -9.622 8.587 1.00 93.12 101 ALA A O 1
ATOM 796 N N . ARG A 1 102 ? -8.085 -10.637 6.722 1.00 94.19 102 ARG A N 1
ATOM 797 C CA . ARG A 1 102 ? -8.824 -11.722 7.363 1.00 94.19 102 ARG A CA 1
ATOM 798 C C . ARG A 1 102 ? -7.960 -12.976 7.370 1.00 94.19 102 ARG A C 1
ATOM 800 O O . ARG A 1 102 ? -7.749 -13.588 6.327 1.00 94.19 102 ARG A O 1
ATOM 807 N N . VAL A 1 103 ? -7.497 -13.367 8.549 1.00 91.62 103 VAL A N 1
ATOM 808 C CA . VAL A 1 103 ? -6.632 -14.528 8.773 1.00 91.62 103 VAL A CA 1
ATOM 809 C C . VAL A 1 103 ? -7.299 -15.422 9.811 1.00 91.62 103 VAL A C 1
ATOM 811 O O . VAL A 1 103 ? -7.680 -14.946 10.875 1.00 91.62 103 VAL A O 1
ATOM 814 N N . LEU A 1 104 ? -7.490 -16.707 9.489 1.00 89.94 104 LEU A N 1
ATOM 815 C CA . LEU A 1 104 ? -8.138 -17.689 10.380 1.00 89.94 104 LEU A CA 1
ATOM 816 C C . LEU A 1 104 ? -9.492 -17.212 10.956 1.00 89.94 104 LEU A C 1
ATOM 818 O O . LEU A 1 104 ? -9.821 -17.465 12.107 1.00 89.94 104 LEU A O 1
ATOM 822 N N . GLY A 1 105 ? -10.276 -16.483 10.154 1.00 88.69 105 GLY A N 1
ATOM 823 C CA . GLY A 1 105 ? -11.580 -15.946 10.565 1.00 88.69 105 GLY A CA 1
ATOM 824 C C . GLY A 1 105 ? -11.530 -14.6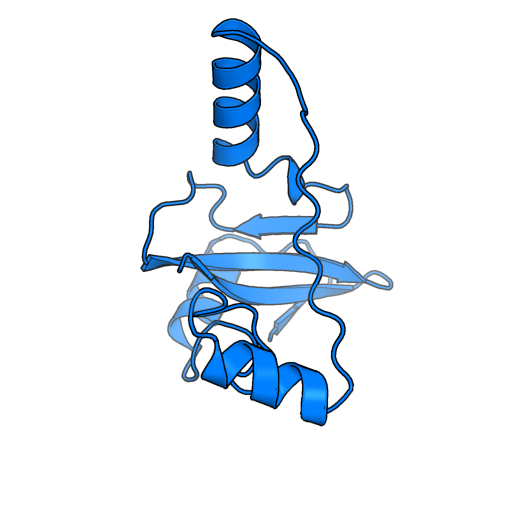38 11.365 1.00 88.69 105 GLY A C 1
ATOM 825 O O . GLY A 1 105 ? -12.579 -14.044 11.589 1.00 88.69 105 GLY A O 1
ATOM 826 N N . ILE A 1 106 ? -10.343 -14.143 11.722 1.00 91.94 106 ILE A N 1
ATOM 827 C CA . ILE A 1 106 ? -10.149 -12.896 12.471 1.00 91.94 106 ILE A CA 1
ATOM 828 C C . ILE A 1 106 ? -9.613 -11.815 11.536 1.00 91.94 106 ILE A C 1
ATOM 830 O O . ILE A 1 106 ? -8.724 -12.046 10.718 1.00 91.94 106 ILE A O 1
ATOM 834 N N . TRP A 1 107 ? -10.146 -10.607 11.661 1.00 92.56 107 TRP A N 1
ATOM 835 C CA . TRP A 1 107 ? -9.628 -9.424 10.999 1.00 92.56 107 TRP A CA 1
ATOM 836 C C . TRP A 1 107 ? -8.517 -8.774 11.812 1.00 92.56 107 TRP A C 1
ATOM 838 O O . TRP A 1 107 ? -8.686 -8.453 12.986 1.00 92.56 107 TRP A O 1
ATOM 848 N N . ILE A 1 108 ? -7.402 -8.521 11.145 1.00 91.75 108 ILE A N 1
ATOM 849 C CA . ILE A 1 108 ? -6.233 -7.820 11.658 1.00 91.75 108 ILE A CA 1
ATOM 850 C C . ILE A 1 108 ? -6.162 -6.470 10.954 1.00 91.75 108 ILE A C 1
ATOM 852 O O . ILE A 1 108 ? -6.288 -6.407 9.734 1.00 91.75 108 ILE A O 1
ATOM 856 N N . THR A 1 109 ? -5.949 -5.398 11.713 1.00 91.69 109 THR A N 1
ATOM 857 C CA . THR A 1 109 ? -5.771 -4.039 11.178 1.00 91.69 109 THR A CA 1
ATOM 858 C C . THR A 1 109 ? -4.323 -3.600 11.353 1.00 91.69 109 THR A C 1
ATOM 860 O O . THR A 1 109 ? -3.850 -3.480 12.491 1.00 91.69 109 THR A O 1
ATOM 863 N N . ASN A 1 110 ? -3.637 -3.373 10.231 1.00 89.19 110 ASN A N 1
ATOM 864 C CA . ASN A 1 110 ? -2.259 -2.905 10.185 1.00 89.19 110 ASN A CA 1
ATOM 865 C C . ASN A 1 110 ? -2.201 -1.467 9.641 1.00 89.19 110 ASN A C 1
ATOM 867 O O . ASN A 1 110 ? -2.475 -1.288 8.450 1.00 89.19 110 ASN A O 1
ATOM 871 N N . PRO A 1 111 ? -1.886 -0.464 10.478 1.00 89.00 111 PRO A N 1
ATOM 872 C CA . PRO A 1 111 ? -1.737 0.912 10.023 1.00 89.00 111 PRO A CA 1
ATOM 873 C C . PRO A 1 111 ? -0.426 1.065 9.239 1.00 89.00 111 PRO A C 1
ATOM 875 O O . PRO A 1 111 ? 0.558 0.419 9.580 1.00 89.00 111 PRO A O 1
ATOM 878 N N . LEU A 1 112 ? -0.458 1.852 8.163 1.00 86.81 112 LEU A N 1
ATOM 879 C CA . LEU A 1 112 ? 0.589 2.050 7.157 1.00 86.81 112 LEU A CA 1
ATOM 880 C C . LEU A 1 112 ? 0.588 3.492 6.638 1.00 86.81 112 LEU A C 1
ATOM 882 O O . LEU A 1 112 ? -0.420 4.192 6.719 1.00 86.81 112 LEU A O 1
ATOM 886 N N . ASN A 1 113 ? 1.712 3.914 6.055 1.00 86.06 113 ASN A N 1
ATOM 887 C CA . ASN A 1 113 ? 1.854 5.211 5.394 1.00 86.06 113 ASN A CA 1
ATOM 888 C C . ASN A 1 113 ? 2.436 5.044 3.985 1.00 86.06 113 ASN A C 1
ATOM 890 O O . ASN A 1 113 ? 3.403 4.308 3.776 1.00 86.06 113 ASN A O 1
ATOM 894 N N . THR A 1 114 ? 1.868 5.744 3.003 1.00 81.38 114 THR A N 1
ATOM 895 C CA . THR A 1 114 ? 2.408 5.757 1.634 1.00 81.38 114 THR A CA 1
ATOM 896 C C . THR A 1 114 ? 3.678 6.618 1.558 1.00 81.38 114 THR A C 1
ATOM 898 O O . THR A 1 114 ? 3.581 7.845 1.626 1.00 81.38 114 THR A O 1
ATOM 901 N N . VAL A 1 115 ? 4.851 6.002 1.388 1.00 69.12 115 VAL A N 1
ATOM 902 C CA . VAL A 1 115 ? 6.157 6.690 1.241 1.00 69.12 115 VAL A CA 1
ATOM 903 C C . VAL A 1 115 ? 6.455 7.158 -0.180 1.00 69.12 115 VAL A C 1
ATOM 905 O O . VAL A 1 115 ? 5.887 6.591 -1.135 1.00 69.12 115 VAL A O 1
#

Organism: NCBI:txid1764295

Radius of gyration: 16.76 Å; chains: 1; bounding box: 41×28×43 Å

pLDDT: mean 86.14, std 8.35, range [58.94, 97.88]

Foldseek 3Di:
DDKDLDFDDQVNFVVVVVPCPDAQDDDPLADPPPVVDPVSVVSCVVVPDDDDPDDDDPDDDDVVVVVVQVCQQQVVVQPPVQWDKPPSGGQDAQDKIWIWGQDPSMIDTRIHGHD

InterPro domains:
  IPR018960 Domain of unknown function DUF1990 [PF09348] (46-111)